Protein AF-A0A497KXG0-F1 (afdb_monomer_lite)

Sequence (39 aa):
MKLRLGIIGCGRATTMFHLKAVEEVEGIEVVAVADRDPN

Secondary structure (DSSP, 8-state):
-PEEEEEE--SHHIIIIIHHHHHTSTTEEEEEEE-S---

Radius of gyration: 10.41 Å; chains: 1; bounding box: 23×13×29 Å

Foldseek 3Di:
DADEDEEEDPDDCCVVPVVVVQVPDPRYDDDYYDYPDPD

Structure (mmCIF, N/CA/C/O backbone):
data_AF-A0A497KXG0-F1
#
_entry.id   AF-A0A497KXG0-F1
#
loop_
_atom_site.group_PDB
_atom_site.id
_atom_site.type_symbol
_atom_site.label_atom_id
_atom_site.label_alt_id
_atom_site.label_comp_id
_atom_site.label_asym_id
_atom_site.label_entity_id
_atom_site.label_seq_id
_atom_site.pdbx_PDB_ins_code
_atom_site.Cartn_x
_atom_site.Cartn_y
_atom_site.Cartn_z
_atom_site.occupancy
_atom_site.B_iso_or_equiv
_atom_site.auth_seq_id
_atom_site.auth_comp_id
_atom_site.au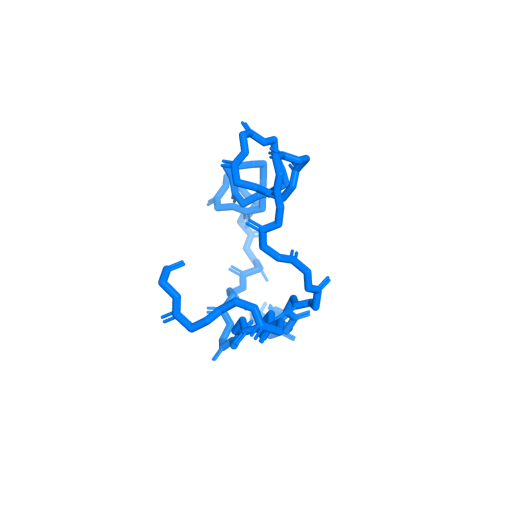th_asym_id
_atom_site.auth_atom_id
_atom_site.pdbx_PDB_model_num
ATOM 1 N N . MET A 1 1 ? -10.827 1.237 14.470 1.00 79.69 1 MET A N 1
ATOM 2 C CA . MET A 1 1 ? -11.266 1.380 13.061 1.00 79.69 1 MET A CA 1
ATOM 3 C C . MET A 1 1 ? -10.014 1.603 12.227 1.00 79.69 1 MET A C 1
ATOM 5 O O . MET A 1 1 ? -9.193 2.392 12.674 1.00 79.69 1 MET A O 1
ATOM 9 N N . LYS A 1 2 ? -9.817 0.885 11.112 1.00 91.69 2 LYS A N 1
ATOM 10 C CA . LYS A 1 2 ? -8.639 1.069 10.244 1.00 91.69 2 LYS A CA 1
ATOM 11 C C . LYS A 1 2 ? -8.995 1.897 9.006 1.00 91.69 2 LYS A C 1
ATOM 13 O O . LYS A 1 2 ? -10.078 1.721 8.447 1.00 91.69 2 LYS A O 1
ATOM 18 N N . LEU A 1 3 ? -8.094 2.781 8.587 1.00 97.12 3 LEU A N 1
ATOM 19 C CA . LEU A 1 3 ? -8.148 3.486 7.312 1.00 97.12 3 LEU A CA 1
ATOM 20 C C . LEU A 1 3 ? -7.693 2.535 6.200 1.00 97.12 3 LEU A C 1
ATOM 22 O O . LEU A 1 3 ? -6.573 2.030 6.231 1.00 97.12 3 LEU A O 1
ATOM 26 N N . ARG A 1 4 ? -8.558 2.311 5.211 1.00 97.50 4 ARG A N 1
ATOM 27 C CA . ARG A 1 4 ? -8.258 1.467 4.049 1.00 97.50 4 ARG A CA 1
ATOM 28 C C . AR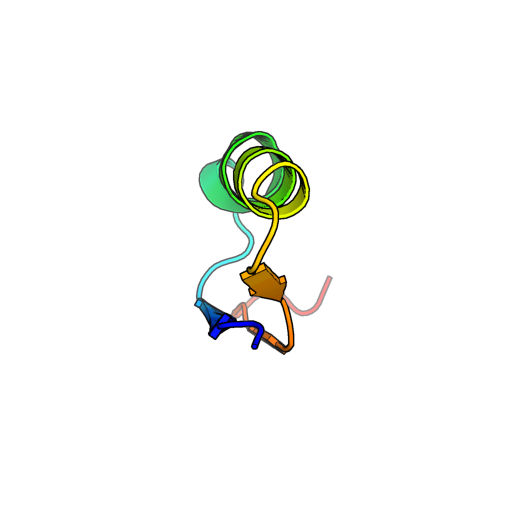G A 1 4 ? -7.575 2.314 2.978 1.00 97.50 4 ARG A C 1
ATOM 30 O O . ARG A 1 4 ? -8.181 3.262 2.480 1.00 97.50 4 ARG A O 1
ATOM 37 N N . LEU A 1 5 ? -6.336 1.979 2.636 1.00 97.25 5 LEU A N 1
ATOM 38 C CA . LEU A 1 5 ? -5.501 2.729 1.701 1.00 97.25 5 LEU A CA 1
ATOM 39 C C . LEU A 1 5 ? -5.300 1.953 0.395 1.00 97.25 5 LEU A C 1
ATOM 41 O O . LEU A 1 5 ? -4.895 0.792 0.408 1.00 97.25 5 LEU A O 1
ATOM 45 N N . GLY A 1 6 ? -5.554 2.614 -0.734 1.00 97.12 6 GLY A N 1
ATOM 46 C CA . GLY A 1 6 ? -5.101 2.170 -2.052 1.00 97.12 6 GLY A CA 1
ATOM 47 C C . GLY A 1 6 ? -3.872 2.967 -2.487 1.00 97.12 6 GLY A C 1
ATOM 48 O O . GLY A 1 6 ? -3.822 4.176 -2.261 1.00 97.12 6 GLY A O 1
ATOM 49 N N . ILE A 1 7 ? -2.895 2.307 -3.111 1.00 95.69 7 ILE A N 1
ATOM 50 C CA . ILE A 1 7 ? -1.653 2.935 -3.586 1.00 95.69 7 ILE A CA 1
ATOM 51 C C . ILE A 1 7 ? -1.590 2.870 -5.115 1.00 95.69 7 ILE A C 1
ATOM 53 O O . ILE A 1 7 ? -1.813 1.813 -5.702 1.00 95.69 7 ILE A O 1
ATOM 57 N N . ILE A 1 8 ? -1.264 3.996 -5.755 1.00 96.12 8 ILE A N 1
ATOM 58 C CA . ILE A 1 8 ? -1.018 4.086 -7.200 1.00 96.12 8 ILE A CA 1
ATOM 59 C C . ILE A 1 8 ? 0.461 4.411 -7.419 1.00 96.12 8 ILE A C 1
ATOM 61 O O . ILE A 1 8 ? 0.962 5.405 -6.895 1.00 96.12 8 ILE A O 1
ATOM 65 N N . GLY A 1 9 ? 1.134 3.586 -8.217 1.00 95.38 9 GLY A N 1
ATOM 66 C CA . GLY A 1 9 ? 2.570 3.635 -8.452 1.00 95.38 9 GLY A CA 1
ATOM 67 C C . GLY A 1 9 ? 3.339 2.791 -7.433 1.00 95.38 9 GLY A C 1
ATOM 68 O O . GLY A 1 9 ? 3.447 3.162 -6.267 1.00 95.38 9 GLY A O 1
ATOM 69 N N . CYS A 1 10 ? 3.930 1.692 -7.889 1.00 94.44 10 CYS A N 1
ATOM 70 C CA . CYS A 1 10 ? 4.749 0.722 -7.157 1.00 94.44 10 CYS A CA 1
ATOM 71 C C . CYS A 1 10 ? 6.241 0.830 -7.525 1.00 94.44 10 CYS A C 1
ATOM 73 O O . CYS A 1 10 ? 7.013 -0.117 -7.389 1.00 94.44 10 CYS A O 1
ATOM 75 N N . GLY A 1 11 ? 6.669 2.007 -7.990 1.00 93.75 11 GLY A N 1
ATOM 76 C CA . GLY A 1 11 ? 8.071 2.290 -8.278 1.00 93.75 11 GLY A CA 1
ATOM 77 C C . GLY A 1 11 ? 8.951 2.365 -7.022 1.00 93.75 11 GLY A C 1
ATOM 78 O O . GLY A 1 11 ? 8.517 2.167 -5.888 1.00 93.75 11 GLY A O 1
ATOM 79 N N . ARG A 1 12 ? 10.223 2.735 -7.220 1.00 95.25 12 ARG A N 1
ATOM 80 C CA . ARG A 1 12 ? 11.257 2.742 -6.164 1.00 95.25 12 ARG A CA 1
ATOM 81 C C . ARG A 1 12 ? 10.840 3.435 -4.863 1.00 95.25 12 ARG A C 1
ATOM 83 O O . ARG A 1 12 ? 11.124 2.904 -3.796 1.00 95.25 12 ARG A O 1
ATOM 90 N N . ALA A 1 13 ? 10.198 4.602 -4.940 1.00 95.38 13 ALA A N 1
ATOM 91 C CA . ALA A 1 13 ? 9.819 5.356 -3.745 1.00 95.38 13 ALA A CA 1
ATOM 92 C C . ALA A 1 13 ? 8.785 4.599 -2.895 1.00 95.38 13 ALA A C 1
ATOM 94 O O . ALA A 1 13 ? 8.952 4.441 -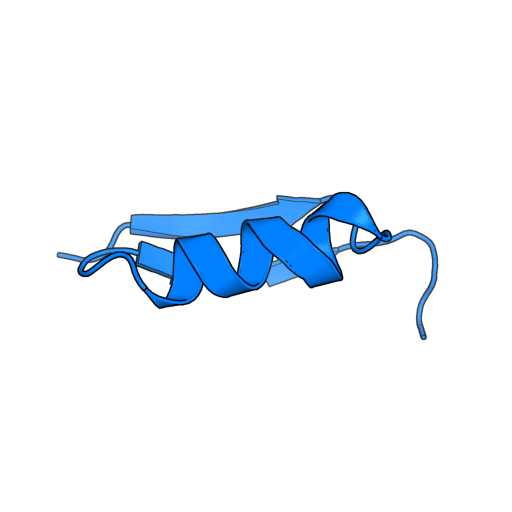1.684 1.00 95.38 13 ALA A O 1
ATOM 95 N N . THR A 1 14 ? 7.757 4.069 -3.556 1.00 95.44 14 THR A N 1
ATOM 96 C CA . THR A 1 14 ? 6.699 3.296 -2.914 1.00 95.44 14 THR A CA 1
ATOM 97 C C . THR A 1 14 ? 7.244 2.035 -2.268 1.00 95.44 14 THR A C 1
ATOM 99 O O . THR A 1 14 ? 7.012 1.810 -1.085 1.00 95.44 14 THR A O 1
ATOM 102 N N . THR A 1 15 ? 8.025 1.251 -3.008 1.00 93.25 15 THR A N 1
ATOM 103 C CA . THR A 1 15 ? 8.509 -0.059 -2.551 1.00 93.25 15 THR A CA 1
ATOM 104 C C . THR A 1 15 ? 9.560 0.048 -1.451 1.00 93.25 15 THR A C 1
ATOM 106 O O . THR A 1 15 ? 9.552 -0.737 -0.506 1.00 93.25 15 THR A O 1
ATOM 109 N N . MET A 1 16 ? 10.464 1.027 -1.536 1.00 94.56 16 MET A N 1
ATOM 110 C CA . MET A 1 16 ? 11.563 1.143 -0.573 1.00 94.56 16 MET A CA 1
ATOM 111 C C . MET A 1 16 ? 11.179 1.914 0.690 1.00 94.56 16 MET A C 1
ATOM 113 O O . MET A 1 16 ? 11.740 1.624 1.747 1.00 94.56 16 MET A O 1
ATOM 117 N N . PHE A 1 17 ? 10.258 2.879 0.587 1.00 95.56 17 PHE A N 1
ATOM 118 C CA . PHE A 1 17 ? 9.956 3.806 1.680 1.00 95.56 17 PHE A CA 1
ATOM 119 C C . PHE A 1 17 ? 8.483 3.787 2.084 1.00 95.56 17 PHE A C 1
ATOM 121 O O . PHE A 1 17 ? 8.190 3.543 3.249 1.00 95.56 17 PHE A O 1
ATOM 128 N N . HIS A 1 18 ? 7.552 4.042 1.158 1.00 95.12 18 HIS A N 1
ATOM 129 C CA . HIS A 1 18 ? 6.154 4.278 1.543 1.00 95.12 18 HIS A CA 1
ATOM 130 C C . HIS A 1 18 ? 5.454 3.027 2.068 1.00 95.12 18 HIS A C 1
ATOM 132 O O . HIS A 1 18 ? 4.791 3.119 3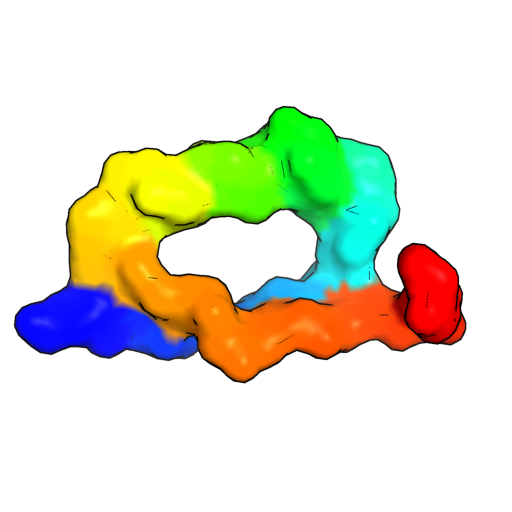.093 1.00 95.12 18 HIS A O 1
ATOM 138 N N . LEU A 1 19 ? 5.616 1.874 1.412 1.00 93.25 19 LEU A N 1
ATOM 139 C CA . LEU A 1 19 ? 4.991 0.626 1.857 1.00 93.25 19 LEU A CA 1
ATOM 140 C C . LEU A 1 19 ? 5.454 0.255 3.266 1.00 93.25 19 LEU A C 1
ATOM 142 O O . LEU A 1 19 ? 4.618 0.106 4.150 1.00 93.25 19 LEU A O 1
ATOM 146 N N . LYS A 1 20 ? 6.771 0.246 3.501 1.00 92.06 20 LYS A N 1
ATOM 147 C CA . LYS A 1 20 ? 7.342 -0.020 4.830 1.00 92.06 20 LYS A CA 1
ATOM 148 C C . LYS A 1 20 ? 6.839 0.962 5.886 1.00 92.06 20 LYS A C 1
ATOM 150 O O . LYS A 1 20 ? 6.396 0.548 6.947 1.00 92.06 20 LYS A O 1
ATOM 155 N N . ALA A 1 21 ? 6.863 2.260 5.580 1.00 94.56 21 ALA A N 1
ATOM 156 C CA . ALA A 1 21 ? 6.404 3.277 6.519 1.00 94.56 21 ALA A CA 1
ATOM 157 C C . ALA A 1 21 ? 4.912 3.129 6.847 1.00 94.56 21 ALA A C 1
ATOM 159 O O . ALA A 1 21 ? 4.518 3.322 7.989 1.00 94.56 21 ALA A O 1
ATOM 160 N N . VAL A 1 22 ? 4.076 2.785 5.863 1.00 95.19 22 VAL A N 1
ATOM 161 C CA . VAL A 1 22 ? 2.633 2.600 6.063 1.00 95.19 22 VAL A CA 1
ATOM 162 C C . VAL A 1 22 ? 2.326 1.321 6.847 1.00 95.19 22 VAL A C 1
ATOM 164 O O . VAL A 1 22 ? 1.412 1.337 7.668 1.00 95.19 22 VAL A O 1
ATOM 167 N N . GLU A 1 23 ? 3.077 0.239 6.631 1.00 91.31 23 GLU A N 1
ATOM 168 C CA . GLU A 1 23 ? 2.945 -1.019 7.384 1.00 91.31 23 GLU A CA 1
ATOM 169 C C . GLU A 1 23 ? 3.221 -0.843 8.887 1.00 91.31 23 GLU A C 1
ATOM 171 O O . GLU A 1 23 ? 2.634 -1.551 9.705 1.00 91.31 23 GLU A O 1
ATOM 176 N N . GLU A 1 24 ? 4.060 0.126 9.260 1.00 95.19 24 GLU A N 1
ATOM 177 C CA . GLU A 1 24 ? 4.374 0.458 10.656 1.00 95.19 24 GLU A CA 1
ATOM 178 C C . GLU A 1 24 ? 3.311 1.345 11.335 1.00 95.19 24 GLU A C 1
ATOM 180 O O . GLU A 1 24 ? 3.319 1.491 12.560 1.00 95.19 24 GLU A O 1
ATOM 185 N N . VAL A 1 25 ? 2.371 1.935 10.583 1.00 96.31 25 VAL A N 1
ATOM 186 C CA . VAL A 1 25 ? 1.334 2.809 11.151 1.00 96.31 25 VAL A CA 1
ATOM 187 C C . VAL A 1 25 ? 0.145 1.988 11.637 1.00 96.31 25 VAL A C 1
ATOM 189 O O . VAL A 1 25 ? -0.694 1.516 10.860 1.00 96.31 25 VAL A O 1
ATOM 192 N N . GLU A 1 26 ? 0.010 1.895 12.959 1.00 95.81 26 GLU A N 1
ATOM 193 C CA . GLU A 1 26 ? -1.172 1.304 13.572 1.00 95.81 26 GLU A CA 1
ATOM 194 C C . GLU A 1 26 ? -2.435 2.080 13.160 1.00 95.81 26 GLU A C 1
ATOM 196 O O . GLU A 1 26 ? -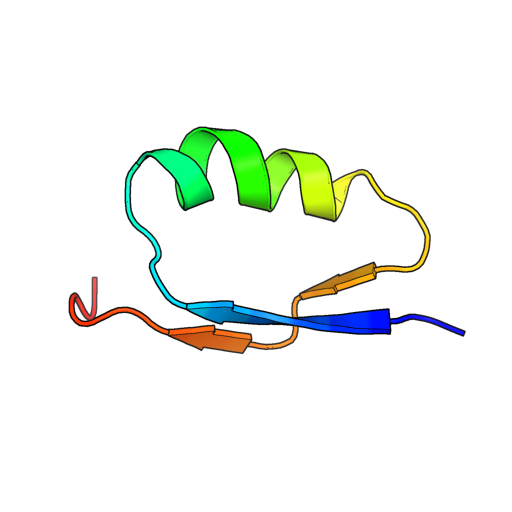2.567 3.283 13.378 1.00 95.81 26 GLU A O 1
ATOM 201 N N . GLY A 1 27 ? -3.379 1.372 12.537 1.00 96.06 27 GLY A N 1
ATOM 202 C CA . GLY A 1 27 ? -4.634 1.955 12.065 1.00 96.06 27 GLY A CA 1
ATOM 203 C C . GLY A 1 27 ? -4.724 2.152 10.554 1.00 96.06 27 GLY A C 1
ATOM 204 O O . GLY A 1 27 ? -5.786 2.564 10.095 1.00 96.06 27 GLY A O 1
ATOM 205 N N . ILE A 1 28 ? -3.694 1.811 9.775 1.00 97.19 28 ILE A N 1
ATOM 206 C CA . ILE A 1 28 ? -3.783 1.746 8.308 1.00 97.19 28 ILE A CA 1
ATOM 207 C C . ILE A 1 28 ? -3.808 0.284 7.839 1.00 97.19 28 ILE A C 1
ATOM 209 O O . ILE A 1 28 ? -3.233 -0.611 8.456 1.00 97.19 28 ILE A O 1
ATOM 213 N N . GLU A 1 29 ? -4.543 0.030 6.761 1.00 96.62 29 GLU A N 1
ATOM 214 C CA . GLU A 1 29 ? -4.555 -1.235 6.031 1.00 96.62 29 GLU A CA 1
ATOM 215 C C . GLU A 1 29 ? -4.415 -0.931 4.537 1.00 96.62 29 GLU A C 1
ATOM 217 O O . GLU A 1 29 ? -5.283 -0.279 3.953 1.00 96.62 29 GLU A O 1
ATOM 222 N N . VAL A 1 30 ? -3.330 -1.389 3.908 1.00 95.62 30 VAL A N 1
ATOM 223 C CA . VAL A 1 30 ? -3.185 -1.315 2.448 1.00 95.62 30 VAL A CA 1
ATOM 224 C C . VAL A 1 30 ? -4.063 -2.399 1.831 1.00 95.62 30 VAL A C 1
ATOM 226 O O . VAL A 1 30 ? -3.845 -3.584 2.058 1.00 95.62 30 VAL A O 1
ATOM 229 N N . VAL A 1 31 ? -5.074 -1.992 1.067 1.00 97.31 31 VAL A N 1
ATOM 230 C CA . VAL A 1 31 ? -6.093 -2.905 0.514 1.00 97.31 31 VAL A CA 1
ATOM 231 C C . VAL A 1 31 ? -5.983 -3.093 -0.994 1.00 97.31 31 VAL A C 1
ATOM 233 O O . V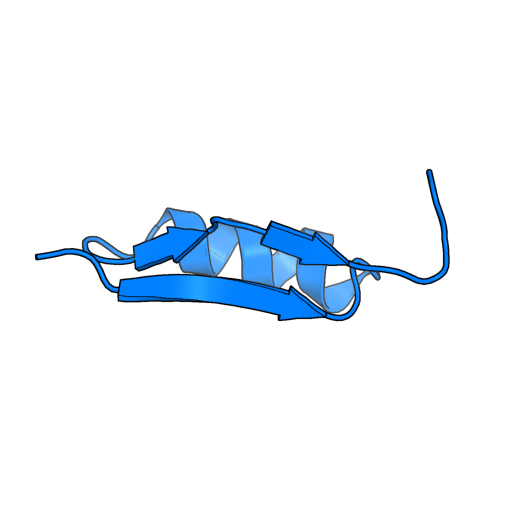AL A 1 31 ? -6.626 -3.982 -1.545 1.00 97.31 31 VAL A O 1
ATOM 236 N N . ALA A 1 32 ? -5.212 -2.241 -1.667 1.00 96.31 32 ALA A N 1
ATOM 237 C CA . ALA A 1 32 ? -4.985 -2.317 -3.100 1.00 96.31 32 ALA A CA 1
ATOM 238 C C . ALA A 1 32 ? -3.679 -1.617 -3.480 1.00 96.31 32 ALA A C 1
ATOM 240 O O . ALA A 1 32 ? -3.316 -0.589 -2.902 1.00 96.31 32 ALA A O 1
ATOM 241 N N . VAL A 1 33 ? -3.026 -2.144 -4.510 1.00 94.50 33 VAL A N 1
ATOM 242 C CA . VAL A 1 33 ? -1.909 -1.503 -5.203 1.00 94.50 33 VAL A CA 1
ATOM 243 C C . VAL A 1 33 ? -2.177 -1.548 -6.704 1.00 94.50 33 VAL A C 1
ATOM 245 O O . VAL A 1 33 ? -2.793 -2.495 -7.194 1.00 94.50 33 VAL A O 1
ATOM 248 N N . ALA A 1 34 ? -1.752 -0.518 -7.426 1.00 95.56 34 ALA A N 1
ATOM 249 C CA . ALA A 1 34 ? -1.860 -0.453 -8.875 1.00 95.56 34 ALA A CA 1
ATOM 250 C C . ALA A 1 34 ? -0.613 0.204 -9.467 1.00 95.56 34 ALA A C 1
ATOM 252 O O . ALA A 1 34 ? -0.257 1.320 -9.090 1.00 95.56 34 ALA A O 1
ATOM 253 N N . ASP A 1 35 ? 0.004 -0.454 -10.439 1.00 96.25 35 ASP A N 1
ATOM 254 C CA . ASP A 1 35 ? 1.039 0.121 -11.293 1.00 96.25 35 ASP A CA 1
ATOM 255 C C . ASP A 1 35 ? 0.733 -0.231 -12.753 1.00 96.25 35 ASP A C 1
ATOM 257 O O . ASP A 1 35 ? -0.115 -1.074 -13.056 1.00 96.25 35 ASP A O 1
ATOM 261 N N . ARG A 1 36 ? 1.393 0.467 -13.673 1.00 95.75 36 ARG A N 1
ATOM 262 C CA . ARG A 1 36 ? 1.400 0.105 -15.085 1.00 95.75 36 ARG A CA 1
ATOM 263 C C . ARG A 1 36 ? 2.248 -1.147 -15.326 1.00 95.75 36 ARG A C 1
ATOM 265 O O . ARG A 1 36 ? 1.953 -1.875 -16.272 1.00 95.75 36 ARG A O 1
ATOM 272 N N . ASP A 1 37 ? 3.306 -1.352 -14.546 1.00 91.25 37 ASP A N 1
ATOM 273 C CA . ASP A 1 37 ? 4.102 -2.576 -14.584 1.00 91.25 37 ASP A CA 1
ATOM 274 C C . ASP A 1 37 ? 3.354 -3.699 -13.845 1.00 91.25 37 ASP A C 1
ATOM 276 O O . ASP A 1 37 ? 3.012 -3.530 -12.673 1.00 91.25 37 ASP A O 1
ATOM 280 N N . PRO A 1 38 ? 3.038 -4.820 -14.514 1.00 81.12 38 PRO A N 1
ATOM 281 C CA . PRO A 1 38 ? 2.377 -5.950 -13.873 1.00 81.12 38 PRO A CA 1
ATOM 282 C C . PRO A 1 38 ? 3.315 -6.831 -13.026 1.00 81.12 38 PRO A C 1
ATOM 284 O O . PRO A 1 38 ? 2.812 -7.781 -12.424 1.00 81.12 38 PRO A O 1
ATOM 287 N N . ASN A 1 39 ? 4.635 -6.583 -13.021 1.00 66.56 39 ASN A N 1
ATOM 288 C CA . ASN A 1 39 ? 5.626 -7.391 -12.291 1.00 66.56 39 ASN A CA 1
ATOM 289 C C . ASN A 1 39 ? 5.950 -6.864 -10.891 1.00 66.56 39 ASN A C 1
ATOM 291 O O . ASN A 1 39 ? 6.152 -5.639 -10.739 1.00 66.56 39 ASN A O 1
#

pLDDT: mean 93.69, std 5.7, range [66.56, 97.5]